Protein AF-A0A536X6L0-F1 (afdb_monomer_lite)

Radius of gyration: 16.58 Å; chains: 1; bounding box: 33×25×44 Å

Secondary structure (DSSP, 8-state):
-HHHHHHHHS----B--SSSS-B-HHHHHHHHHHHHHHHHHHHHHHHHHHHHHHT-SSPPPHHHHHHHHHHHHHHHHHH-

Foldseek 3Di:
DVVVVVCVVDPWDQDCFPPNDRDTLVRLLVVLVVQLVVLLVVLVVVQVVCCVPVVDPDGDDSVVSNVVSVVSSVCSSVGD

Structure (mmCIF, N/CA/C/O backbone):
data_AF-A0A536X6L0-F1
#
_entry.id   AF-A0A536X6L0-F1
#
loop_
_atom_site.group_PDB
_atom_site.id
_atom_site.type_symbol
_atom_site.label_atom_id
_atom_site.label_alt_id
_atom_site.label_comp_id
_atom_site.label_asym_id
_atom_site.label_entity_id
_atom_site.label_seq_id
_atom_site.pdbx_PDB_ins_code
_atom_site.Cartn_x
_atom_site.Cartn_y
_atom_site.Cartn_z
_atom_site.occupancy
_atom_site.B_iso_or_equiv
_atom_site.auth_seq_id
_atom_site.auth_comp_id
_atom_site.auth_asym_id
_atom_site.auth_atom_id
_atom_site.pdbx_PDB_model_num
ATOM 1 N N . ALA A 1 1 ? -1.254 7.638 17.425 1.00 54.81 1 ALA A N 1
ATOM 2 C CA . ALA A 1 1 ? -2.481 8.424 17.693 1.00 54.81 1 ALA A CA 1
ATOM 3 C C . ALA A 1 1 ? -3.690 8.006 16.838 1.00 54.81 1 ALA A C 1
ATOM 5 O O . ALA A 1 1 ? -4.793 7.976 17.365 1.00 54.81 1 ALA A O 1
ATOM 6 N N . GLY A 1 2 ? -3.532 7.660 15.549 1.00 67.00 2 GLY A N 1
ATOM 7 C CA . GLY A 1 2 ? -4.677 7.326 14.678 1.00 67.00 2 GLY A CA 1
ATOM 8 C C . GLY A 1 2 ? -5.495 6.092 15.092 1.00 67.00 2 GLY A C 1
ATOM 9 O O . GLY A 1 2 ? -6.719 6.146 15.067 1.00 67.00 2 GLY A O 1
ATOM 10 N N . MET A 1 3 ? -4.844 5.004 15.529 1.00 60.91 3 MET A N 1
ATOM 11 C CA . MET A 1 3 ? -5.543 3.778 15.960 1.00 60.91 3 MET A CA 1
ATOM 12 C C . MET A 1 3 ? -6.383 3.996 17.228 1.00 60.91 3 MET A C 1
ATOM 14 O O . MET A 1 3 ? -7.514 3.532 17.299 1.00 60.91 3 MET A O 1
ATOM 18 N N . THR A 1 4 ? -5.877 4.797 18.168 1.00 63.91 4 THR A N 1
ATOM 19 C CA . THR A 1 4 ? -6.563 5.143 19.421 1.00 63.91 4 THR A CA 1
ATOM 20 C C . THR A 1 4 ? -7.866 5.903 19.163 1.00 63.91 4 THR A C 1
ATOM 22 O O . THR A 1 4 ? -8.896 5.594 19.752 1.00 63.91 4 THR A O 1
ATOM 25 N N . LEU A 1 5 ? -7.852 6.858 18.223 1.00 68.94 5 LEU A N 1
ATOM 26 C CA . LEU A 1 5 ? -9.057 7.583 17.799 1.00 68.94 5 LEU A CA 1
ATOM 27 C C . LEU A 1 5 ? -10.071 6.670 17.094 1.00 68.94 5 LEU A C 1
ATOM 29 O O . LEU A 1 5 ? -11.280 6.873 17.209 1.00 68.94 5 LEU A O 1
ATOM 33 N N . TRP A 1 6 ? -9.593 5.667 16.356 1.00 64.94 6 TRP A N 1
ATOM 34 C CA . TRP A 1 6 ? -10.453 4.768 15.589 1.00 64.94 6 TRP A CA 1
ATOM 35 C C . TRP A 1 6 ? -11.128 3.703 16.456 1.00 64.94 6 TRP A C 1
ATOM 37 O O . TRP A 1 6 ? -12.290 3.378 16.206 1.00 64.94 6 TRP A O 1
ATOM 47 N N . GLU A 1 7 ? -10.433 3.210 17.484 1.00 63.88 7 GLU A N 1
ATOM 48 C CA . GLU A 1 7 ? -11.017 2.347 18.516 1.00 63.88 7 GLU A CA 1
ATOM 49 C C . GLU A 1 7 ? -12.065 3.093 19.341 1.00 63.88 7 GLU A C 1
ATOM 51 O O . GLU A 1 7 ? -13.151 2.561 19.566 1.00 63.88 7 GLU A O 1
ATOM 56 N N . LEU A 1 8 ? -11.798 4.357 19.697 1.00 61.97 8 LEU A N 1
ATOM 57 C CA . LEU A 1 8 ? -12.758 5.196 20.420 1.00 61.97 8 LEU A CA 1
ATOM 58 C C . LEU A 1 8 ? -14.048 5.427 19.612 1.00 61.97 8 LEU A C 1
ATOM 60 O O . LEU A 1 8 ? -15.139 5.498 20.172 1.00 61.97 8 LEU A O 1
ATOM 64 N N . LYS A 1 9 ? -13.930 5.544 18.282 1.00 68.75 9 LYS A N 1
ATOM 65 C CA . LYS A 1 9 ? -15.062 5.813 17.385 1.00 68.75 9 LYS A CA 1
ATOM 66 C C . LYS A 1 9 ? -15.853 4.562 16.997 1.00 68.75 9 LYS A C 1
ATOM 68 O O . LYS A 1 9 ? -16.992 4.686 16.548 1.00 68.75 9 LYS A O 1
ATOM 73 N N . SER A 1 10 ? -15.283 3.361 17.092 1.00 52.41 10 SER A N 1
ATOM 74 C CA . SER A 1 10 ? -15.985 2.150 16.669 1.00 52.41 10 SER A CA 1
ATOM 75 C C . SER A 1 10 ? -15.460 0.909 17.397 1.00 52.41 10 SER A C 1
ATOM 77 O O . SER A 1 10 ? -14.391 0.408 17.033 1.00 52.41 10 SER A O 1
ATOM 79 N N . PRO A 1 11 ? -16.214 0.388 18.383 1.00 57.56 11 PRO A N 1
ATOM 80 C CA . PRO A 1 11 ? -15.771 -0.734 19.197 1.00 57.56 11 PRO A CA 1
ATOM 81 C C . PRO A 1 11 ? -15.530 -1.990 18.350 1.00 57.56 11 PRO A C 1
ATOM 83 O O . PRO A 1 11 ? -16.214 -2.260 17.353 1.00 57.56 11 PRO A O 1
ATOM 86 N N . THR A 1 12 ? -14.502 -2.737 18.742 1.00 55.50 12 THR A N 1
ATOM 87 C CA . THR A 1 12 ? -13.964 -3.919 18.069 1.00 55.50 12 THR A CA 1
ATOM 88 C C . THR A 1 12 ? -15.046 -4.979 17.876 1.00 55.50 12 THR A C 1
ATOM 90 O O . THR A 1 12 ? -15.582 -5.543 18.821 1.00 55.50 12 THR A O 1
ATOM 93 N N . THR A 1 13 ? -15.369 -5.271 16.615 1.00 58.56 13 THR A N 1
ATOM 94 C CA . THR A 1 13 ? -16.252 -6.383 16.247 1.00 58.56 13 THR A CA 1
ATOM 95 C C . THR A 1 13 ? -15.432 -7.420 15.499 1.00 58.56 13 THR A C 1
ATOM 97 O O . THR A 1 13 ? -14.854 -7.128 14.451 1.00 58.56 13 THR A O 1
ATOM 100 N N . LEU A 1 14 ? -15.367 -8.634 16.047 1.00 60.44 14 LEU A N 1
ATOM 101 C CA . LEU A 1 14 ? -14.812 -9.792 15.353 1.00 60.44 14 LEU A CA 1
ATOM 102 C C . LEU A 1 14 ? -15.672 -10.053 14.113 1.00 60.44 14 LEU A C 1
ATOM 104 O O . LEU A 1 14 ? -16.866 -10.328 14.221 1.00 60.44 14 LEU A O 1
ATOM 108 N N . ARG A 1 15 ? -15.078 -9.932 12.924 1.00 59.19 15 ARG A N 1
ATOM 109 C CA . ARG A 1 15 ? -15.741 -10.262 11.658 1.00 59.19 15 ARG A CA 1
ATOM 110 C C . ARG A 1 15 ? -14.852 -11.210 10.870 1.00 59.19 15 ARG A C 1
ATOM 112 O O . ARG A 1 15 ? -13.646 -10.998 10.787 1.00 59.19 15 ARG A O 1
ATOM 119 N N . ARG A 1 16 ? -15.458 -12.250 10.301 1.00 57.56 16 ARG A N 1
ATOM 120 C CA . ARG A 1 16 ? -14.833 -13.076 9.264 1.00 57.56 16 ARG A CA 1
ATOM 121 C C . ARG A 1 16 ? -15.112 -12.396 7.925 1.00 57.56 16 ARG A C 1
ATOM 123 O O . ARG A 1 16 ? -16.228 -12.486 7.422 1.00 57.56 16 ARG A O 1
ATOM 130 N N . GLY A 1 17 ? -14.144 -11.618 7.445 1.00 64.75 17 GLY A N 1
ATOM 131 C CA . GLY A 1 17 ? -14.169 -10.990 6.125 1.00 64.75 17 GLY A CA 1
ATOM 132 C C . GLY A 1 17 ? -13.593 -11.915 5.051 1.00 64.75 17 GLY A C 1
ATOM 133 O O . GLY A 1 17 ? -13.787 -13.126 5.083 1.00 64.75 17 GLY A O 1
ATOM 134 N N . PHE A 1 18 ? -12.861 -11.340 4.099 1.00 63.69 18 PHE A N 1
ATOM 135 C CA . PHE A 1 18 ? -12.255 -12.063 2.971 1.00 63.69 18 PHE A CA 1
ATOM 136 C C . PHE A 1 18 ? -11.133 -13.048 3.362 1.00 63.69 18 PHE A C 1
ATOM 138 O O . PHE A 1 18 ? -10.921 -14.051 2.686 1.00 63.69 18 PHE A O 1
ATOM 145 N N . LEU A 1 19 ? -10.420 -12.784 4.459 1.00 58.00 19 LEU A N 1
ATOM 146 C CA . LEU A 1 19 ? -9.455 -13.723 5.031 1.00 58.00 19 LEU A CA 1
ATOM 147 C C . LEU A 1 19 ? -10.219 -14.689 5.956 1.00 58.00 19 LEU A C 1
ATOM 149 O O . LEU A 1 19 ? -10.888 -14.209 6.874 1.00 58.00 19 LEU A O 1
ATOM 153 N N . PRO A 1 20 ? -10.125 -16.024 5.784 1.00 61.78 20 PRO A N 1
ATOM 154 C CA . PRO A 1 20 ? -10.771 -17.023 6.646 1.00 61.78 20 PRO A CA 1
ATOM 155 C C . PRO A 1 20 ? -10.071 -17.142 8.017 1.00 61.78 20 PRO A C 1
ATOM 157 O O . PRO A 1 20 ? -9.822 -18.228 8.530 1.00 61.78 20 PRO A O 1
ATOM 160 N N . MET A 1 21 ? -9.736 -16.003 8.618 1.00 57.28 21 MET A N 1
ATOM 161 C CA . MET A 1 21 ? -9.152 -15.837 9.942 1.00 57.28 21 MET A CA 1
ATOM 162 C C . MET A 1 21 ? -9.915 -14.722 10.663 1.00 57.28 21 MET A C 1
ATOM 164 O O . MET A 1 21 ? -10.372 -13.759 10.045 1.00 57.28 21 MET A O 1
ATOM 168 N N . ALA A 1 22 ? -10.093 -14.853 11.976 1.00 63.19 22 ALA A N 1
ATOM 169 C CA . ALA A 1 22 ? -10.759 -13.835 12.779 1.00 63.19 22 ALA A CA 1
ATOM 170 C C . ALA A 1 22 ? -9.829 -12.621 12.944 1.00 63.19 22 ALA A C 1
ATOM 172 O O . ALA A 1 22 ? -9.023 -12.581 13.864 1.00 63.19 22 ALA A O 1
ATOM 173 N N . THR A 1 23 ? -9.912 -11.654 12.028 1.00 65.75 23 THR A N 1
ATOM 174 C CA . THR A 1 23 ? -9.100 -10.430 12.086 1.00 65.75 23 THR A CA 1
ATOM 175 C C . THR A 1 23 ? -9.835 -9.329 12.850 1.00 65.75 23 THR A C 1
ATOM 177 O O . THR A 1 23 ? -11.015 -9.046 12.603 1.00 65.75 23 THR A O 1
ATOM 180 N N . THR A 1 24 ? -9.143 -8.666 13.772 1.00 72.50 24 THR A N 1
ATOM 181 C CA . THR A 1 24 ? -9.584 -7.380 14.328 1.00 72.50 24 THR A CA 1
ATOM 182 C C . THR A 1 24 ? -9.298 -6.247 13.329 1.00 72.50 24 THR A C 1
ATOM 184 O O . THR A 1 24 ? -8.683 -6.458 12.281 1.00 72.50 24 THR A O 1
ATOM 187 N N . ARG A 1 25 ? -9.754 -5.015 13.601 1.00 69.50 25 ARG A N 1
ATOM 188 C CA . ARG A 1 25 ? -9.428 -3.869 12.725 1.00 69.50 25 ARG A CA 1
ATOM 189 C C . ARG A 1 25 ? -7.941 -3.511 12.748 1.00 69.50 25 ARG A C 1
ATOM 191 O O . ARG A 1 25 ? -7.422 -3.107 11.711 1.00 69.50 25 ARG A O 1
ATOM 198 N N . GLY A 1 26 ? -7.277 -3.674 13.896 1.00 72.88 26 GLY A N 1
ATOM 199 C CA . GLY A 1 26 ? -5.830 -3.487 14.019 1.00 72.88 26 GLY A CA 1
ATOM 200 C C . GLY A 1 26 ? -5.067 -4.449 13.109 1.00 72.88 26 GLY A C 1
ATOM 201 O O . GLY A 1 26 ? -4.206 -4.016 12.344 1.00 72.88 26 GLY A O 1
ATOM 202 N N . ASP A 1 27 ? -5.485 -5.717 13.084 1.00 79.25 27 ASP A N 1
ATOM 203 C CA . ASP A 1 27 ? -4.880 -6.743 12.226 1.00 79.25 27 ASP A CA 1
ATOM 204 C C . ASP A 1 27 ? -5.049 -6.408 10.737 1.00 79.25 27 ASP A C 1
ATOM 206 O O . ASP A 1 27 ? -4.112 -6.557 9.958 1.00 79.25 27 ASP A O 1
ATOM 210 N N . ARG A 1 28 ? -6.212 -5.880 10.328 1.00 79.06 28 ARG A N 1
ATOM 211 C CA . ARG A 1 28 ? -6.459 -5.451 8.935 1.00 79.06 28 ARG A CA 1
ATOM 212 C C . ARG A 1 28 ? -5.580 -4.277 8.520 1.00 79.06 28 ARG A C 1
ATOM 214 O O . ARG A 1 28 ? -5.100 -4.264 7.390 1.00 79.06 28 ARG A O 1
ATOM 221 N N . LEU A 1 29 ? -5.359 -3.303 9.408 1.00 82.69 29 LEU A N 1
ATOM 222 C CA . LEU A 1 29 ? -4.439 -2.196 9.137 1.00 82.69 29 LEU A CA 1
ATOM 223 C C . LEU A 1 29 ? -3.005 -2.714 9.005 1.00 82.69 29 LEU A C 1
ATOM 225 O O . LEU A 1 29 ? -2.317 -2.354 8.055 1.00 82.69 29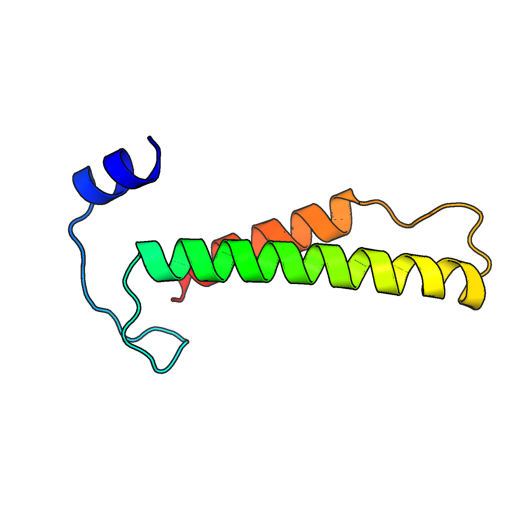 LEU A O 1
ATOM 229 N N . PHE A 1 30 ? -2.574 -3.589 9.912 1.00 83.75 30 PHE A N 1
ATOM 230 C CA . PHE A 1 30 ? -1.239 -4.174 9.862 1.00 83.75 30 PHE A CA 1
ATOM 231 C C . PHE A 1 30 ? -1.015 -4.981 8.574 1.00 83.75 30 PHE A C 1
ATOM 233 O O . PHE A 1 30 ? -0.055 -4.727 7.850 1.00 83.75 30 PHE A O 1
ATOM 240 N N . ILE A 1 31 ? -1.944 -5.881 8.233 1.00 84.56 31 ILE A N 1
ATOM 241 C CA . ILE A 1 31 ? -1.906 -6.674 6.995 1.00 84.56 31 ILE A CA 1
ATOM 242 C C . ILE A 1 31 ? -1.940 -5.763 5.765 1.00 84.56 31 ILE A C 1
ATOM 244 O O . ILE A 1 31 ? -1.200 -5.991 4.812 1.00 84.56 31 ILE A O 1
ATOM 248 N N . GLY A 1 32 ? -2.765 -4.715 5.780 1.00 86.19 32 GLY A N 1
ATOM 249 C CA . GLY A 1 32 ? -2.852 -3.759 4.683 1.00 86.19 32 GLY A CA 1
ATOM 250 C C . GLY A 1 32 ? -1.561 -2.970 4.467 1.00 86.19 32 GLY A C 1
ATOM 251 O O . GLY A 1 32 ? -1.141 -2.792 3.326 1.00 86.19 32 GLY A O 1
ATOM 252 N N . LEU A 1 33 ? -0.904 -2.537 5.545 1.00 89.44 33 LEU A N 1
ATOM 253 C CA . LEU A 1 33 ? 0.392 -1.857 5.476 1.00 89.44 33 LEU A CA 1
ATOM 254 C C . LEU A 1 33 ? 1.499 -2.807 5.005 1.00 89.44 33 LEU A C 1
ATOM 256 O O . LEU A 1 33 ? 2.307 -2.427 4.160 1.00 89.44 33 LEU A O 1
ATOM 260 N N . LEU A 1 34 ? 1.502 -4.052 5.491 1.00 90.81 34 LEU A N 1
ATOM 261 C CA . LEU A 1 34 ? 2.431 -5.090 5.044 1.00 90.81 34 LEU A CA 1
ATOM 262 C C . LEU A 1 34 ? 2.265 -5.362 3.540 1.00 90.81 34 LEU A C 1
ATOM 264 O O . LEU A 1 34 ? 3.241 -5.380 2.796 1.00 90.81 34 LEU A O 1
ATOM 268 N N . ALA A 1 35 ? 1.022 -5.514 3.078 1.00 88.81 35 ALA A N 1
ATOM 269 C CA . ALA A 1 35 ? 0.709 -5.714 1.669 1.00 88.81 35 ALA A CA 1
ATOM 270 C C . ALA A 1 35 ? 1.134 -4.510 0.811 1.00 88.81 35 ALA A C 1
ATOM 272 O O . ALA A 1 35 ? 1.744 -4.698 -0.238 1.00 88.81 35 ALA A O 1
ATOM 273 N N . ALA A 1 36 ? 0.884 -3.279 1.270 1.00 91.06 36 ALA A N 1
ATOM 274 C CA . ALA A 1 36 ? 1.340 -2.060 0.602 1.00 91.06 36 ALA A CA 1
ATOM 275 C C . ALA A 1 36 ? 2.876 -1.991 0.487 1.00 91.06 36 ALA A C 1
ATOM 277 O O . ALA A 1 36 ? 3.401 -1.604 -0.560 1.00 91.06 36 ALA A O 1
ATOM 278 N N . ALA A 1 37 ? 3.603 -2.398 1.531 1.00 91.50 37 ALA A N 1
ATOM 279 C CA . ALA A 1 37 ? 5.061 -2.469 1.500 1.00 91.50 37 ALA A CA 1
ATOM 280 C C . ALA A 1 37 ? 5.552 -3.507 0.478 1.00 91.50 37 ALA A C 1
ATOM 282 O O . ALA A 1 37 ? 6.392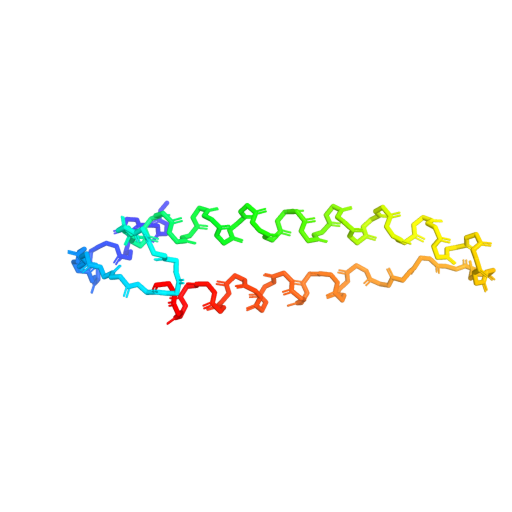 -3.183 -0.360 1.00 91.50 37 ALA A O 1
ATOM 283 N N . TYR A 1 38 ? 4.980 -4.716 0.481 1.00 92.00 38 TYR A N 1
ATOM 284 C CA . TYR A 1 38 ? 5.332 -5.760 -0.487 1.00 92.00 38 TYR A CA 1
ATOM 285 C C . TYR A 1 38 ? 5.023 -5.366 -1.930 1.00 92.00 38 TYR A C 1
ATOM 287 O O . TYR A 1 38 ? 5.824 -5.650 -2.815 1.00 92.00 38 TYR A O 1
ATOM 295 N N . VAL A 1 39 ? 3.899 -4.691 -2.178 1.00 92.00 39 VAL A N 1
ATOM 296 C CA . VAL A 1 39 ? 3.547 -4.201 -3.517 1.00 92.00 39 VAL A CA 1
ATOM 297 C C . VAL A 1 39 ? 4.558 -3.170 -4.014 1.00 92.00 39 VAL A C 1
ATOM 299 O O . VAL A 1 39 ? 4.997 -3.263 -5.158 1.00 92.00 39 VAL A O 1
ATOM 302 N N . ASN A 1 40 ? 4.974 -2.223 -3.167 1.00 89.88 40 ASN A N 1
ATOM 303 C CA . ASN A 1 40 ? 6.022 -1.272 -3.546 1.00 89.88 40 ASN A CA 1
ATOM 304 C C . ASN A 1 40 ? 7.365 -1.970 -3.788 1.00 89.88 40 ASN A C 1
ATOM 306 O O . ASN A 1 40 ? 8.029 -1.664 -4.773 1.00 89.88 40 ASN A O 1
ATOM 310 N N . LEU A 1 41 ? 7.743 -2.939 -2.950 1.00 89.75 41 LEU A N 1
ATOM 311 C CA . LEU A 1 41 ? 8.986 -3.692 -3.130 1.00 89.75 41 LEU A CA 1
ATOM 312 C C . LEU A 1 41 ? 8.980 -4.503 -4.437 1.00 89.75 41 LEU A C 1
ATOM 314 O O . LEU A 1 41 ? 9.957 -4.500 -5.183 1.00 89.75 41 LEU A O 1
ATOM 318 N N . ALA A 1 42 ? 7.858 -5.165 -4.733 1.00 88.94 42 ALA A N 1
ATOM 319 C CA . ALA A 1 42 ? 7.662 -5.906 -5.972 1.00 88.94 42 ALA A CA 1
ATOM 320 C C . ALA A 1 42 ? 7.723 -4.977 -7.188 1.00 88.94 42 ALA A C 1
ATOM 322 O O . ALA A 1 42 ? 8.330 -5.340 -8.191 1.00 88.94 42 ALA A O 1
ATOM 323 N N . PHE A 1 43 ? 7.143 -3.777 -7.091 1.00 87.06 43 PHE A N 1
ATOM 324 C CA . PHE A 1 43 ? 7.233 -2.775 -8.147 1.00 87.06 43 PHE A CA 1
ATOM 325 C C . PHE A 1 43 ? 8.678 -2.346 -8.395 1.00 87.06 43 PHE A C 1
ATOM 327 O O . PHE A 1 43 ? 9.093 -2.355 -9.543 1.00 87.06 43 PHE A O 1
ATOM 334 N N . VAL A 1 44 ? 9.467 -2.061 -7.353 1.00 86.25 44 VAL A N 1
ATOM 335 C CA . VAL A 1 44 ? 10.896 -1.722 -7.499 1.00 86.25 44 VAL A CA 1
ATOM 336 C C . VAL A 1 44 ? 11.660 -2.847 -8.208 1.00 86.25 44 VAL A C 1
ATOM 338 O O . VAL A 1 44 ? 12.312 -2.601 -9.220 1.00 86.25 44 VAL A O 1
ATOM 341 N N . ALA A 1 45 ? 11.493 -4.094 -7.759 1.00 85.50 45 ALA A N 1
ATOM 342 C CA . ALA A 1 45 ? 12.144 -5.249 -8.382 1.00 85.50 45 ALA A CA 1
ATOM 343 C C . ALA A 1 45 ? 11.722 -5.465 -9.851 1.00 85.50 45 ALA A C 1
ATOM 345 O O . ALA A 1 45 ? 12.504 -5.950 -10.671 1.00 85.50 45 ALA A O 1
ATOM 346 N N . PHE A 1 46 ? 10.475 -5.129 -10.199 1.00 83.06 46 PHE A N 1
ATOM 347 C CA . PHE A 1 46 ? 9.975 -5.232 -11.570 1.00 83.06 46 PHE A CA 1
ATOM 348 C C . PHE A 1 46 ? 10.422 -4.054 -12.443 1.00 83.06 46 PHE A C 1
ATOM 350 O O . PHE A 1 46 ? 10.711 -4.257 -13.620 1.00 83.06 46 PHE A O 1
ATOM 357 N N . SER A 1 47 ? 10.517 -2.849 -11.879 1.00 80.44 47 SER A N 1
ATOM 358 C CA . SER A 1 47 ? 11.003 -1.642 -12.553 1.00 80.44 47 SER A CA 1
ATOM 359 C C . SER A 1 47 ? 12.440 -1.813 -13.033 1.00 80.44 47 SER A C 1
ATOM 361 O O . SER A 1 47 ? 12.710 -1.536 -14.198 1.00 80.44 47 SER A O 1
ATOM 363 N N . GLU A 1 48 ? 13.322 -2.387 -12.209 1.00 74.69 48 GLU A N 1
ATOM 364 C CA . GLU A 1 48 ? 14.699 -2.714 -12.613 1.00 74.69 48 GLU A CA 1
ATOM 365 C C . GLU A 1 48 ? 14.742 -3.652 -13.834 1.00 74.69 48 GLU A C 1
ATOM 367 O O . GLU A 1 48 ? 15.487 -3.421 -14.788 1.00 74.69 48 GLU A O 1
ATOM 372 N N . LYS A 1 49 ? 13.894 -4.692 -13.859 1.00 76.62 49 LYS A N 1
ATOM 373 C CA . LYS A 1 49 ? 13.787 -5.600 -15.016 1.00 76.62 49 LYS A CA 1
ATOM 374 C C . LYS A 1 49 ? 13.148 -4.944 -16.238 1.00 76.62 49 LYS A C 1
ATOM 376 O O . LYS A 1 49 ? 13.545 -5.253 -17.361 1.00 76.62 49 LYS A O 1
ATOM 381 N N . MET A 1 50 ? 12.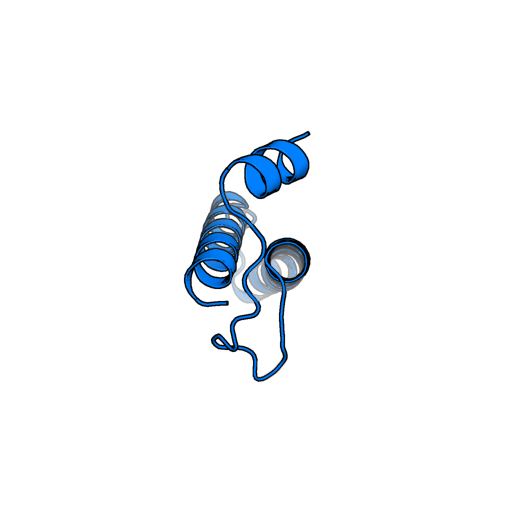173 -4.055 -16.045 1.00 71.44 50 MET A N 1
ATOM 382 C CA . MET A 1 50 ? 11.514 -3.346 -17.142 1.00 71.44 50 MET A CA 1
ATOM 383 C C . MET A 1 50 ? 12.472 -2.409 -17.879 1.00 71.44 50 MET A C 1
ATOM 385 O O . MET A 1 50 ? 12.381 -2.338 -19.101 1.00 71.44 50 MET A O 1
ATOM 389 N N . ILE A 1 51 ? 13.425 -1.770 -17.191 1.00 72.38 51 ILE A N 1
ATOM 390 C CA . ILE A 1 51 ? 14.482 -0.976 -17.844 1.00 72.38 51 ILE A CA 1
ATOM 391 C C . ILE A 1 51 ? 15.266 -1.850 -18.831 1.00 72.38 51 ILE A C 1
ATOM 393 O O . ILE A 1 51 ? 15.423 -1.484 -19.994 1.00 72.38 51 ILE A O 1
ATOM 397 N N . GLY A 1 52 ? 15.695 -3.039 -18.393 1.00 69.50 52 GLY A N 1
ATOM 398 C CA . GLY A 1 52 ? 16.477 -3.958 -19.223 1.00 69.50 52 GLY A CA 1
ATOM 399 C C . GLY A 1 52 ? 15.697 -4.585 -20.383 1.00 69.50 52 GLY A C 1
ATOM 400 O O . GLY A 1 52 ? 16.260 -4.788 -21.454 1.00 69.50 52 GLY A O 1
ATOM 401 N N . TRP A 1 53 ? 14.410 -4.898 -20.195 1.00 74.12 53 TRP A N 1
ATOM 402 C CA . TRP A 1 53 ? 13.583 -5.529 -21.236 1.00 74.12 53 TRP A CA 1
ATOM 403 C C . TRP A 1 53 ? 12.976 -4.547 -22.236 1.00 74.12 53 TRP A C 1
ATOM 405 O O . TRP A 1 53 ? 12.829 -4.900 -23.403 1.00 74.12 53 TRP A O 1
ATOM 415 N N . PHE A 1 54 ? 12.616 -3.340 -21.797 1.00 68.62 54 PHE A N 1
ATOM 416 C CA . PHE A 1 54 ? 11.942 -2.352 -22.643 1.00 68.62 54 PHE A CA 1
ATOM 417 C C . PHE A 1 54 ? 12.856 -1.217 -23.114 1.00 68.62 54 PHE A C 1
ATOM 419 O O . PHE A 1 54 ? 12.406 -0.398 -23.910 1.00 68.62 54 PHE A O 1
ATOM 426 N N . GLY A 1 55 ? 14.117 -1.164 -22.664 1.00 67.25 55 GLY A N 1
ATOM 427 C CA . GLY A 1 55 ? 15.060 -0.116 -23.065 1.00 67.25 55 GLY A CA 1
ATOM 428 C C . GLY A 1 55 ? 14.557 1.286 -22.714 1.00 67.25 55 GLY A C 1
ATOM 429 O O . GLY A 1 55 ? 14.713 2.213 -23.500 1.00 67.25 55 GLY A O 1
ATOM 430 N N . LEU A 1 56 ? 13.867 1.418 -21.578 1.00 68.56 56 LEU A N 1
ATOM 431 C CA . LEU A 1 56 ? 13.282 2.681 -21.134 1.00 68.56 56 LEU A CA 1
ATOM 432 C C . LEU A 1 56 ? 14.384 3.610 -20.604 1.00 68.56 56 LEU A C 1
ATOM 434 O O . LEU A 1 56 ? 15.138 3.218 -19.718 1.00 68.56 56 LEU A O 1
ATOM 438 N N . ASP A 1 57 ? 14.422 4.856 -21.087 1.00 63.56 57 ASP A N 1
ATOM 439 C CA . ASP A 1 57 ? 15.355 5.905 -20.627 1.00 63.56 57 ASP A CA 1
ATOM 440 C C . ASP A 1 57 ? 15.091 6.371 -19.182 1.00 63.56 57 ASP A C 1
ATOM 442 O O . ASP A 1 57 ? 15.870 7.128 -18.603 1.00 63.56 57 ASP A O 1
ATOM 446 N N . SER A 1 58 ? 13.963 5.989 -18.580 1.00 60.66 58 SER A N 1
ATOM 447 C CA . SER A 1 58 ? 13.590 6.408 -17.227 1.00 60.66 58 SER A CA 1
ATOM 448 C C . SER A 1 58 ? 12.729 5.363 -16.526 1.00 60.66 58 SER A C 1
ATOM 450 O O . SER A 1 58 ? 11.916 4.679 -17.152 1.00 60.66 58 SER A O 1
ATOM 452 N N . GLU A 1 59 ? 12.889 5.267 -15.206 1.00 63.88 59 GLU A N 1
ATOM 453 C CA . GLU A 1 59 ? 12.083 4.393 -14.355 1.00 63.88 59 GLU A CA 1
ATOM 454 C C . GLU A 1 59 ? 10.588 4.750 -14.429 1.00 63.88 59 GLU A C 1
ATOM 456 O O . GLU A 1 59 ? 10.221 5.932 -14.427 1.00 63.88 59 GLU A O 1
ATOM 461 N N . PRO A 1 60 ? 9.689 3.749 -14.459 1.00 69.88 60 PRO A N 1
ATOM 462 C CA . PRO A 1 60 ? 8.260 4.002 -14.365 1.00 69.88 60 PRO A CA 1
ATOM 463 C C . PRO A 1 60 ? 7.918 4.687 -13.032 1.00 69.88 60 PRO A C 1
ATOM 465 O O . PRO A 1 60 ? 8.431 4.343 -11.969 1.00 69.88 60 PRO A O 1
ATOM 468 N N . SER A 1 61 ? 7.024 5.676 -13.098 1.00 79.00 61 SER A N 1
ATOM 469 C CA . SER A 1 61 ? 6.696 6.564 -11.978 1.00 79.00 61 SER A CA 1
ATOM 470 C C . SER A 1 61 ? 6.237 5.816 -10.717 1.00 79.00 61 SER A C 1
ATOM 472 O O . SER A 1 61 ? 5.241 5.087 -10.732 1.00 79.00 61 SER A O 1
ATOM 474 N N . ILE A 1 62 ? 6.907 6.100 -9.594 1.00 81.69 62 ILE A N 1
ATOM 475 C CA . ILE A 1 62 ? 6.615 5.575 -8.243 1.00 81.69 62 ILE A CA 1
ATOM 476 C C . ILE A 1 62 ? 5.170 5.891 -7.807 1.00 81.69 62 ILE A C 1
ATOM 478 O O . ILE A 1 62 ? 4.567 5.183 -7.002 1.00 81.69 62 ILE A O 1
ATOM 482 N N . TRP A 1 63 ? 4.552 6.926 -8.379 1.00 83.25 63 TRP A N 1
ATOM 483 C CA . TRP A 1 63 ? 3.161 7.278 -8.094 1.00 83.25 63 TRP A CA 1
ATOM 484 C C . TRP A 1 63 ? 2.169 6.164 -8.451 1.00 83.25 63 TRP A C 1
ATOM 486 O O . TRP A 1 63 ? 1.134 6.041 -7.796 1.00 83.25 63 TRP A O 1
ATOM 496 N N . ILE A 1 64 ? 2.489 5.323 -9.441 1.00 83.50 64 ILE A N 1
ATOM 497 C CA . ILE A 1 64 ? 1.638 4.196 -9.845 1.00 83.50 64 ILE A CA 1
ATOM 498 C C . ILE A 1 64 ? 1.644 3.116 -8.758 1.00 83.50 64 ILE A C 1
ATOM 500 O O . ILE A 1 64 ? 0.578 2.651 -8.348 1.00 83.50 64 ILE A O 1
ATOM 504 N N . SER A 1 65 ? 2.822 2.755 -8.239 1.00 83.44 65 SER A N 1
ATOM 505 C CA . SER A 1 65 ? 2.941 1.771 -7.156 1.00 83.44 65 SER A CA 1
ATOM 506 C C . SER A 1 65 ? 2.337 2.286 -5.857 1.00 83.44 65 SER A C 1
ATOM 508 O O . SER A 1 65 ? 1.672 1.536 -5.137 1.00 83.44 65 SER A O 1
ATOM 510 N N . PHE A 1 66 ? 2.497 3.583 -5.590 1.00 87.50 66 PHE A N 1
ATOM 511 C CA . PHE A 1 66 ? 1.885 4.242 -4.449 1.00 87.50 66 PHE A CA 1
ATOM 512 C C . PHE A 1 66 ? 0.354 4.198 -4.530 1.00 87.50 66 PHE A C 1
ATOM 514 O O . PHE A 1 66 ? 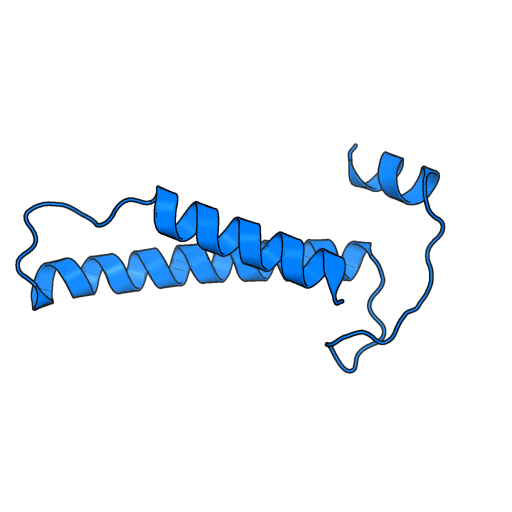-0.293 3.730 -3.593 1.00 87.50 66 PHE A O 1
ATOM 521 N N . ALA A 1 67 ? -0.236 4.599 -5.662 1.00 89.88 67 ALA A N 1
ATOM 522 C CA . ALA A 1 67 ? -1.684 4.562 -5.861 1.00 89.88 67 ALA A CA 1
ATOM 523 C C . ALA A 1 67 ? -2.246 3.133 -5.765 1.00 89.88 67 ALA A C 1
ATOM 525 O O . ALA A 1 67 ? -3.259 2.913 -5.097 1.00 89.88 67 ALA A O 1
ATOM 526 N N . LEU A 1 68 ? -1.557 2.152 -6.362 1.00 90.00 68 LEU A N 1
ATOM 527 C CA . LEU A 1 68 ? -1.911 0.733 -6.275 1.00 90.00 68 LEU A CA 1
ATOM 528 C C . LEU A 1 68 ? -1.912 0.246 -4.816 1.00 90.00 68 LEU A C 1
ATOM 530 O O . LEU A 1 68 ? -2.865 -0.391 -4.366 1.00 90.00 68 LEU A O 1
ATOM 534 N N . SER A 1 69 ? -0.872 0.595 -4.060 1.00 87.94 69 SER A N 1
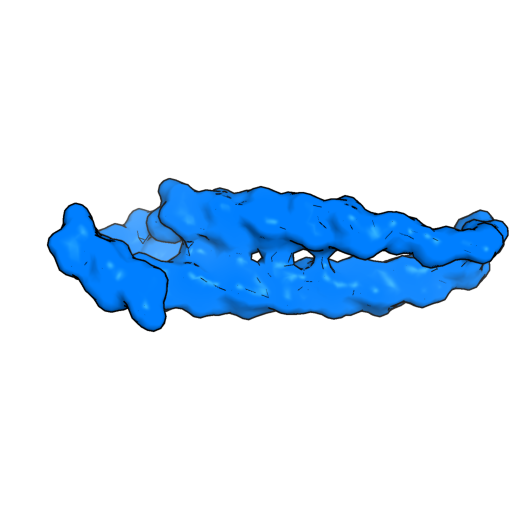ATOM 535 C CA . SER A 1 69 ? -0.710 0.199 -2.658 1.00 87.94 69 SER A CA 1
ATOM 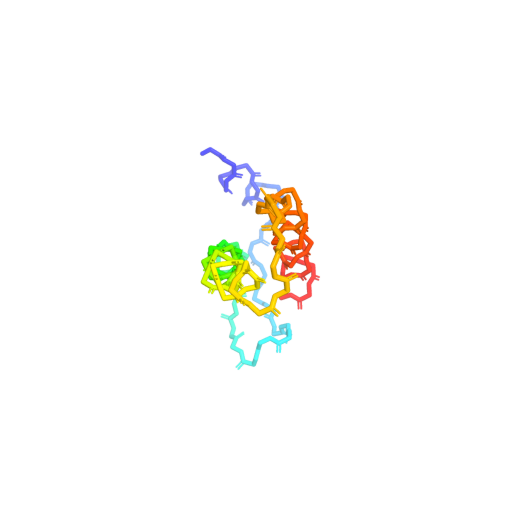536 C C . SER A 1 69 ? -1.753 0.844 -1.747 1.00 87.94 69 SER A C 1
ATOM 538 O O . SER A 1 69 ? -2.323 0.175 -0.886 1.00 87.94 69 SER A O 1
ATOM 540 N N . MET A 1 70 ? -2.063 2.123 -1.972 1.00 90.44 70 MET A N 1
ATOM 541 C CA . MET A 1 70 ? -3.117 2.838 -1.249 1.00 90.44 70 MET A CA 1
ATOM 542 C C . MET A 1 70 ? -4.507 2.271 -1.563 1.00 90.44 70 MET A C 1
ATOM 544 O O . MET A 1 70 ? -5.324 2.102 -0.655 1.00 90.44 70 MET A O 1
ATOM 548 N N . GLY A 1 71 ? -4.763 1.921 -2.826 1.00 90.56 71 GLY A N 1
ATOM 549 C CA . GLY A 1 71 ? -5.987 1.237 -3.238 1.00 90.56 71 GLY A CA 1
ATOM 550 C C . GLY A 1 71 ? -6.134 -0.134 -2.575 1.00 90.56 71 GLY A C 1
ATOM 551 O O . GLY A 1 71 ? -7.204 -0.455 -2.053 1.00 90.56 71 GLY A O 1
ATOM 552 N N . LEU A 1 72 ? -5.051 -0.915 -2.524 1.00 87.62 72 LEU A N 1
ATOM 553 C CA . LEU A 1 72 ? -5.027 -2.222 -1.868 1.00 87.62 72 LEU A CA 1
ATOM 554 C C . LEU A 1 72 ? -5.273 -2.108 -0.358 1.00 87.62 72 LEU A C 1
ATOM 556 O O . LEU A 1 72 ? -6.111 -2.832 0.178 1.00 87.62 72 LEU A O 1
ATOM 560 N N . LEU A 1 73 ? -4.608 -1.164 0.316 1.00 87.12 73 LEU A N 1
ATOM 561 C CA . LEU A 1 73 ? -4.826 -0.870 1.733 1.00 87.12 73 LEU A CA 1
ATOM 562 C C . LEU A 1 73 ? -6.297 -0.522 2.002 1.00 87.12 73 LEU A C 1
ATOM 564 O O . LEU A 1 73 ? -6.921 -1.111 2.884 1.00 87.12 73 LEU A O 1
ATOM 568 N N . ALA A 1 74 ? -6.880 0.385 1.213 1.00 85.44 74 ALA A N 1
ATOM 569 C CA . ALA A 1 74 ? -8.282 0.769 1.355 1.00 85.44 74 ALA A CA 1
ATOM 570 C C . ALA A 1 74 ? -9.237 -0.418 1.133 1.00 85.44 74 ALA A C 1
ATOM 572 O O . ALA A 1 74 ? -10.241 -0.552 1.836 1.00 85.44 74 ALA A O 1
ATOM 573 N N . LEU A 1 75 ? -8.917 -1.306 0.188 1.00 84.69 75 LEU A N 1
ATOM 574 C CA . LEU A 1 75 ? -9.700 -2.508 -0.087 1.00 84.69 75 LEU A CA 1
ATOM 575 C C . LEU A 1 75 ? -9.627 -3.506 1.077 1.00 84.69 75 LEU A C 1
ATOM 577 O O . LEU A 1 75 ? -10.671 -4.006 1.498 1.00 84.69 75 LEU A O 1
ATOM 581 N N . ILE A 1 76 ? -8.437 -3.740 1.639 1.00 81.25 76 ILE A N 1
ATOM 582 C CA . ILE A 1 76 ? -8.233 -4.613 2.808 1.00 81.25 76 ILE A CA 1
ATOM 583 C C . ILE A 1 76 ? -8.986 -4.068 4.024 1.00 81.25 76 ILE A C 1
ATOM 585 O O . ILE A 1 76 ? -9.665 -4.822 4.718 1.00 81.25 76 ILE A O 1
ATOM 589 N N . LEU A 1 77 ? -8.953 -2.752 4.239 1.00 80.19 77 LEU A N 1
ATOM 590 C CA . LEU A 1 77 ? -9.704 -2.110 5.318 1.00 80.19 77 LEU A CA 1
ATOM 591 C C . LEU A 1 77 ? -11.228 -2.176 5.113 1.00 80.19 77 LEU A C 1
ATOM 593 O O . LEU A 1 77 ? -11.967 -2.219 6.095 1.00 80.19 77 LEU A O 1
ATOM 597 N N . ARG A 1 78 ? -11.711 -2.191 3.860 1.00 79.00 78 ARG A N 1
ATOM 598 C CA . ARG A 1 78 ? -13.148 -2.220 3.528 1.00 79.00 78 ARG A CA 1
ATOM 599 C C . ARG A 1 78 ? -13.748 -3.631 3.493 1.00 79.00 78 ARG A C 1
ATOM 601 O O . ARG A 1 78 ? -14.935 -3.770 3.781 1.00 79.00 78 ARG A O 1
ATOM 608 N N . LYS A 1 79 ? -12.975 -4.646 3.086 1.00 68.44 79 LYS A N 1
ATOM 609 C CA . LYS A 1 79 ? -13.442 -6.037 2.882 1.00 68.44 79 LYS A CA 1
ATOM 610 C C . LYS A 1 79 ? -12.893 -7.060 3.883 1.00 68.44 79 LYS A C 1
ATOM 612 O O . LYS A 1 79 ? -13.415 -8.177 3.930 1.00 68.44 79 LYS A O 1
ATOM 617 N N . GLY A 1 80 ? -11.833 -6.732 4.623 1.00 58.28 80 GLY A N 1
ATOM 618 C CA . GLY A 1 80 ? -11.403 -7.530 5.775 1.00 58.28 80 GLY A CA 1
ATOM 619 C C . GLY A 1 80 ? -12.449 -7.499 6.868 1.00 58.28 80 GLY A C 1
ATOM 620 O O . GLY A 1 80 ? -13.239 -6.529 6.901 1.00 58.28 80 GLY A O 1
#

Sequence (80 aa):
AGMTLWELKSPTTLRRGFLPMATTRGDRLFIGLLAAAYVNLAFVAFSEKMIGWFGLDSEPSIWISFALSMGLLALILRKG

pLDDT: mean 75.1, std 11.8, range [52.41, 92.0]